Protein AF-A0A5E9AWE0-F1 (afdb_monomer_lite)

pLDDT: mean 89.51, std 15.25, range [31.47, 97.88]

Sequence (113 aa):
GQGSFLTVLKRFGDVRSPALLSFSRPGYTLTLDFPNKGERTLRLLAELDRITVEAGGAVNPYKDARMGPETFAASFPQWQRLEALRDPAFMSSFWARTAMRSEIGQGTAEAAE

Radius of gyration: 15.98 Å; chains: 1; bounding box: 42×32×37 Å

Structure (mmCIF, N/CA/C/O backbone):
data_AF-A0A5E9AWE0-F1
#
_entry.id   AF-A0A5E9AWE0-F1
#
loop_
_atom_site.group_PDB
_atom_site.id
_atom_site.type_symbol
_atom_site.label_atom_id
_atom_site.label_alt_id
_atom_site.label_comp_id
_atom_site.label_asym_id
_atom_site.label_entity_id
_atom_site.label_seq_id
_atom_site.pdbx_PDB_ins_code
_atom_site.Cartn_x
_atom_site.Cartn_y
_atom_site.Cartn_z
_atom_site.occupancy
_atom_site.B_iso_or_equiv
_atom_site.auth_seq_id
_atom_site.auth_comp_id
_atom_site.auth_asym_id
_atom_site.auth_atom_id
_atom_site.pdbx_PDB_model_num
ATOM 1 N N . GLY A 1 1 ? -13.180 -1.366 19.970 1.00 74.06 1 GLY A N 1
ATOM 2 C CA . GLY A 1 1 ? -12.560 -0.845 18.732 1.00 74.06 1 GLY A CA 1
ATOM 3 C C . GLY A 1 1 ? -12.381 0.663 18.798 1.00 74.06 1 GLY A C 1
ATOM 4 O O . GLY A 1 1 ? -12.654 1.246 19.844 1.00 74.06 1 GLY A O 1
ATOM 5 N N . GLN A 1 2 ? -11.898 1.282 17.719 1.00 88.19 2 GLN A N 1
ATOM 6 C CA . GLN A 1 2 ? -11.947 2.735 17.493 1.00 88.19 2 GLN A CA 1
ATOM 7 C C . GLN A 1 2 ? -13.000 3.017 16.409 1.00 88.19 2 GLN A C 1
ATOM 9 O O . GLN A 1 2 ? -13.158 2.194 15.512 1.00 88.19 2 GLN A O 1
ATOM 14 N N . GLY A 1 3 ? -13.742 4.121 16.509 1.00 84.38 3 GLY A N 1
ATOM 15 C CA . GLY A 1 3 ? -14.725 4.497 15.487 1.00 84.38 3 GLY A CA 1
ATOM 16 C C . GLY A 1 3 ? -14.053 5.172 14.292 1.00 84.38 3 GLY A C 1
ATOM 17 O O . GLY A 1 3 ? -13.194 6.027 14.499 1.00 84.38 3 GLY A O 1
ATOM 18 N N . SER A 1 4 ? -14.460 4.794 13.079 1.00 89.56 4 SER A N 1
ATOM 19 C CA . SER A 1 4 ? -14.046 5.433 11.825 1.00 89.56 4 SER A CA 1
ATOM 20 C C . SER A 1 4 ? -15.169 6.331 11.316 1.00 89.56 4 SER A C 1
ATOM 22 O O . SER A 1 4 ? -16.158 5.835 10.773 1.00 89.56 4 SER A O 1
ATOM 24 N N . PHE A 1 5 ? -15.058 7.642 11.545 1.00 86.75 5 PHE A N 1
ATOM 25 C CA . PHE A 1 5 ? -16.129 8.582 11.192 1.00 86.75 5 PHE A CA 1
ATOM 26 C C . PHE A 1 5 ? -16.250 8.758 9.674 1.00 86.75 5 PHE A C 1
ATOM 28 O O . PHE A 1 5 ? -17.353 8.751 9.134 1.00 86.75 5 PHE A O 1
ATOM 35 N N . LEU A 1 6 ? -15.114 8.837 8.976 1.00 91.31 6 LEU A N 1
ATOM 36 C CA . LEU A 1 6 ? -15.064 8.812 7.519 1.00 91.31 6 LEU A CA 1
ATOM 37 C C . LEU A 1 6 ? -14.763 7.388 7.062 1.00 91.31 6 LEU A C 1
ATOM 39 O O . LEU A 1 6 ? -13.662 6.880 7.250 1.00 91.31 6 LEU A O 1
ATOM 43 N N . THR A 1 7 ? -15.760 6.740 6.466 1.00 95.12 7 THR A N 1
ATOM 44 C CA . THR A 1 7 ? -15.635 5.375 5.953 1.00 95.12 7 THR A CA 1
ATOM 45 C C . THR A 1 7 ? -16.094 5.329 4.504 1.00 95.12 7 THR A C 1
ATOM 47 O O . THR A 1 7 ? -17.203 5.755 4.187 1.00 95.12 7 THR A O 1
ATOM 50 N N . VAL A 1 8 ? -15.246 4.795 3.624 1.00 96.06 8 VAL A N 1
ATOM 51 C CA . VAL A 1 8 ? -15.560 4.619 2.201 1.00 96.06 8 VAL A CA 1
ATOM 52 C C . VAL A 1 8 ? -15.447 3.148 1.840 1.00 96.06 8 VAL A C 1
ATOM 54 O O . VAL A 1 8 ? -14.389 2.547 2.007 1.00 96.06 8 VAL A O 1
ATOM 57 N N . LEU A 1 9 ? -16.524 2.590 1.293 1.00 96.88 9 LEU A N 1
ATOM 58 C CA . LEU A 1 9 ? -16.545 1.270 0.676 1.00 96.88 9 LEU A CA 1
ATOM 59 C C . LEU A 1 9 ? -16.775 1.438 -0.824 1.00 96.88 9 LEU A C 1
ATOM 61 O O . LEU A 1 9 ? -17.740 2.073 -1.245 1.00 96.88 9 LEU A O 1
ATOM 65 N N . LYS A 1 10 ? -15.895 0.858 -1.636 1.00 96.12 10 LYS A N 1
ATOM 66 C CA . LYS A 1 10 ? -16.021 0.871 -3.095 1.00 96.12 10 LYS A CA 1
ATOM 67 C C . LYS A 1 10 ? -15.774 -0.522 -3.650 1.00 96.12 10 LYS A C 1
ATOM 69 O O . LYS A 1 10 ? -14.859 -1.212 -3.214 1.00 96.12 10 LYS A O 1
ATOM 74 N N . ARG A 1 11 ? -16.563 -0.920 -4.646 1.00 97.25 11 ARG A N 1
ATOM 75 C CA . ARG A 1 11 ? -16.305 -2.123 -5.441 1.00 97.25 11 ARG A CA 1
ATOM 76 C C . ARG A 1 11 ? -15.414 -1.765 -6.630 1.00 97.25 11 ARG A C 1
ATOM 78 O O . ARG A 1 11 ? -15.721 -0.829 -7.370 1.00 97.25 11 ARG A O 1
ATOM 85 N N . PHE A 1 12 ? -14.308 -2.479 -6.798 1.00 96.38 12 PHE A N 1
ATOM 86 C CA . PHE A 1 12 ? -13.513 -2.420 -8.020 1.00 96.38 12 PHE A CA 1
ATOM 87 C C . PHE A 1 12 ? -14.146 -3.299 -9.102 1.00 96.38 12 PHE A C 1
ATOM 89 O O . PHE A 1 12 ? -14.774 -4.313 -8.800 1.00 96.38 12 PHE A O 1
ATOM 96 N N . GLY A 1 13 ? -14.000 -2.875 -10.358 1.00 95.06 13 GLY A N 1
ATOM 97 C CA . GLY A 1 13 ? -14.382 -3.681 -11.515 1.00 95.06 13 GLY A CA 1
ATOM 98 C C . GLY A 1 13 ? -13.310 -4.706 -11.879 1.00 95.06 13 GLY A C 1
ATOM 99 O O . GLY A 1 13 ? -12.257 -4.777 -11.246 1.00 95.06 13 GLY A O 1
ATOM 100 N N . ASP A 1 14 ? -13.570 -5.449 -12.951 1.00 95.50 14 ASP A N 1
ATOM 101 C CA . ASP A 1 14 ? -12.762 -6.619 -13.316 1.00 95.50 14 ASP A CA 1
ATOM 102 C C . ASP A 1 14 ? -11.654 -6.317 -14.340 1.00 95.50 14 ASP A C 1
ATOM 104 O O . ASP A 1 14 ? -10.884 -7.197 -14.726 1.00 95.50 14 ASP A O 1
ATOM 108 N N . VAL A 1 15 ? -11.532 -5.059 -14.777 1.00 94.38 15 VAL A N 1
ATOM 109 C CA . VAL A 1 15 ? -10.480 -4.634 -15.709 1.00 94.38 15 VAL A CA 1
ATOM 110 C C . VAL A 1 15 ? -9.131 -4.631 -14.993 1.00 94.38 15 VAL A C 1
ATOM 112 O O . VAL A 1 15 ? -8.871 -3.804 -14.116 1.00 94.38 15 VAL A O 1
ATOM 115 N N . ARG A 1 16 ? -8.248 -5.547 -15.395 1.00 90.50 16 ARG A N 1
ATOM 116 C CA . ARG A 1 16 ? -6.895 -5.651 -14.848 1.00 90.50 16 ARG A CA 1
ATOM 117 C C . ARG A 1 16 ? -6.001 -4.527 -15.373 1.00 90.50 16 ARG A C 1
ATOM 119 O O . ARG A 1 16 ? -5.854 -4.344 -16.577 1.00 90.50 16 ARG A O 1
ATOM 126 N N . SER A 1 17 ? -5.342 -3.820 -14.459 1.00 92.50 17 SER A N 1
ATOM 127 C CA . SER A 1 17 ? -4.275 -2.875 -14.798 1.00 92.50 17 SER A CA 1
ATOM 128 C C . SER A 1 17 ? -2.990 -3.622 -15.199 1.00 92.50 17 SER A C 1
ATOM 130 O O . SER A 1 17 ? -2.639 -4.601 -14.536 1.00 92.50 17 SER A O 1
ATOM 132 N N . PRO A 1 18 ? -2.251 -3.164 -16.228 1.00 92.56 18 PRO A N 1
ATOM 133 C CA . PRO A 1 18 ? -0.976 -3.771 -16.620 1.00 92.56 18 PRO A CA 1
ATOM 134 C C . PRO A 1 18 ? 0.187 -3.418 -15.674 1.00 92.56 18 PRO A C 1
ATOM 136 O O . PRO A 1 18 ? 1.274 -3.972 -15.813 1.00 92.56 18 PRO A O 1
ATOM 139 N N . ALA A 1 19 ? -0.006 -2.491 -14.728 1.00 93.62 19 ALA A N 1
ATOM 140 C CA . ALA A 1 19 ? 1.051 -2.044 -13.827 1.00 93.62 19 ALA A CA 1
ATOM 141 C C . ALA A 1 19 ? 1.437 -3.128 -12.802 1.00 93.62 19 ALA A C 1
ATOM 143 O O . ALA A 1 19 ? 0.572 -3.689 -12.128 1.00 93.62 19 ALA A O 1
ATOM 144 N N . LEU A 1 20 ? 2.745 -3.355 -12.627 1.00 94.69 20 LEU A N 1
ATOM 145 C CA . LEU A 1 20 ? 3.303 -4.379 -11.725 1.00 94.69 20 LEU A CA 1
ATOM 146 C C . LEU A 1 20 ? 2.904 -4.179 -10.252 1.00 94.69 20 LEU A C 1
ATOM 148 O O . LEU A 1 20 ? 2.740 -5.149 -9.519 1.00 94.69 20 LEU A O 1
ATOM 152 N N . LEU A 1 21 ? 2.719 -2.924 -9.830 1.00 94.69 21 LEU A N 1
ATOM 153 C CA . LEU A 1 21 ? 2.312 -2.554 -8.469 1.00 94.69 21 LEU A CA 1
ATOM 154 C C . LEU A 1 21 ? 0.872 -2.028 -8.402 1.00 94.69 21 LEU A C 1
ATOM 156 O O . LEU A 1 21 ? 0.559 -1.151 -7.598 1.00 94.69 21 LEU A O 1
ATOM 160 N N . SER A 1 22 ? -0.020 -2.505 -9.275 1.00 94.56 22 SER A N 1
ATOM 161 C CA . SER A 1 22 ? -1.407 -2.046 -9.229 1.00 94.56 22 SER A CA 1
ATOM 162 C C . SER A 1 22 ? -2.094 -2.461 -7.924 1.00 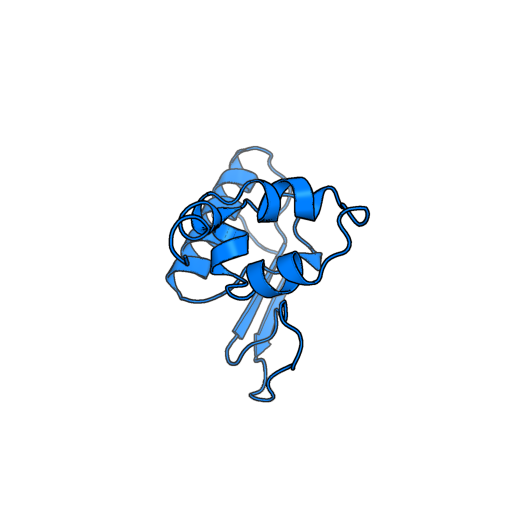94.56 22 SER A C 1
ATOM 164 O O . SER A 1 22 ? -2.132 -3.636 -7.556 1.00 94.56 22 SER A O 1
ATOM 166 N N . PHE A 1 23 ? -2.655 -1.483 -7.213 1.00 94.56 23 PHE A N 1
ATOM 167 C CA . PHE A 1 23 ? -3.453 -1.728 -6.011 1.00 94.56 23 PHE A CA 1
ATOM 168 C C . PHE A 1 23 ? -4.819 -2.330 -6.363 1.00 94.56 23 PHE A C 1
ATOM 170 O O . PHE A 1 23 ? -5.252 -3.308 -5.749 1.00 94.56 23 PHE A O 1
ATOM 177 N N . SER A 1 24 ? -5.485 -1.759 -7.370 1.00 93.12 24 SER A N 1
ATOM 178 C CA . SER A 1 24 ? -6.829 -2.154 -7.778 1.00 93.12 24 SER A CA 1
ATOM 179 C C . SER A 1 24 ? -6.868 -3.586 -8.301 1.00 93.12 24 SER A C 1
ATOM 181 O O . SER A 1 24 ? -6.103 -3.973 -9.182 1.00 93.12 24 SER A O 1
ATOM 183 N N . ARG A 1 25 ? -7.810 -4.355 -7.761 1.00 92.56 25 ARG A N 1
ATOM 184 C CA . ARG A 1 25 ? -8.074 -5.760 -8.079 1.00 92.56 25 ARG A CA 1
ATOM 185 C C . ARG A 1 25 ? -9.565 -6.044 -7.879 1.00 92.56 25 ARG A C 1
ATOM 187 O O . ARG A 1 25 ? -10.178 -5.324 -7.085 1.00 92.56 25 ARG A O 1
ATOM 194 N N . PRO A 1 26 ? -10.144 -7.048 -8.559 1.00 94.94 26 PRO A N 1
ATOM 195 C CA . PRO A 1 26 ? -11.540 -7.426 -8.357 1.00 94.94 26 PRO A CA 1
ATOM 196 C C . PRO A 1 26 ? -11.855 -7.621 -6.871 1.00 94.94 26 PRO A C 1
ATOM 198 O O . PRO A 1 26 ? -11.089 -8.261 -6.151 1.00 94.94 26 PRO A O 1
ATOM 201 N N . GLY A 1 27 ? -12.964 -7.045 -6.407 1.00 95.12 27 GLY A N 1
ATOM 202 C CA . GLY A 1 27 ? -13.364 -7.092 -5.001 1.00 95.12 27 GLY A CA 1
ATOM 203 C C . GLY A 1 27 ? -13.726 -5.721 -4.438 1.00 95.12 27 GLY A C 1
ATOM 204 O O . GLY A 1 27 ? -14.137 -4.814 -5.166 1.00 95.12 27 GLY A O 1
ATOM 205 N N . TYR A 1 28 ? -13.595 -5.580 -3.121 1.00 96.31 28 TYR A N 1
ATOM 206 C CA . TYR A 1 28 ? -13.943 -4.361 -2.397 1.00 96.31 28 TYR A CA 1
ATOM 207 C C . TYR A 1 28 ? -12.698 -3.685 -1.828 1.00 96.31 28 TYR A C 1
ATOM 209 O O . TYR A 1 28 ? -11.784 -4.343 -1.342 1.00 96.31 28 TYR A O 1
ATOM 217 N N . THR A 1 29 ? -12.694 -2.357 -1.851 1.00 95.75 29 THR A N 1
ATOM 218 C CA . THR A 1 29 ? -11.755 -1.525 -1.101 1.00 95.75 29 THR A CA 1
ATOM 219 C C . THR A 1 29 ? -12.502 -0.830 0.023 1.00 95.75 29 THR A C 1
ATOM 221 O O . THR A 1 29 ? -13.579 -0.269 -0.191 1.00 95.75 29 THR A O 1
ATOM 224 N N . LEU A 1 30 ? -11.905 -0.847 1.209 1.00 96.06 30 LEU A N 1
ATOM 225 C CA . LEU A 1 30 ? -12.402 -0.181 2.402 1.00 96.06 30 LEU A CA 1
ATOM 226 C C . LEU A 1 30 ? -11.360 0.845 2.848 1.00 96.06 30 LEU A C 1
ATOM 228 O O . LEU A 1 30 ? -10.182 0.528 2.980 1.00 96.06 30 LEU A O 1
ATOM 232 N N . THR A 1 31 ? -11.779 2.088 3.047 1.00 95.25 31 THR A N 1
ATOM 233 C CA . THR A 1 31 ? -10.952 3.150 3.629 1.00 95.25 31 THR A CA 1
ATOM 234 C C . THR A 1 31 ? -11.578 3.571 4.944 1.00 95.25 31 THR A C 1
ATOM 236 O O . THR A 1 31 ? -12.772 3.869 4.986 1.00 95.25 31 THR A O 1
ATOM 239 N N . LEU A 1 32 ? -10.767 3.565 5.998 1.00 94.56 32 LEU A N 1
ATOM 240 C CA . LEU A 1 32 ? -11.154 3.898 7.362 1.00 94.56 32 LEU A CA 1
ATOM 241 C C . LEU A 1 32 ? -10.261 5.031 7.858 1.00 94.56 32 LEU A C 1
ATOM 243 O O . LEU A 1 32 ? -9.058 5.015 7.597 1.00 94.56 32 LEU A O 1
ATOM 247 N N . ASP A 1 33 ? -10.842 5.981 8.580 1.00 93.81 33 ASP A N 1
ATOM 248 C CA . ASP A 1 33 ? -10.133 7.116 9.159 1.00 93.81 33 ASP A CA 1
ATOM 249 C C . ASP A 1 33 ? -10.220 7.076 10.686 1.00 93.81 33 ASP A C 1
ATOM 251 O O . ASP A 1 33 ? -11.302 7.162 11.272 1.00 93.81 33 ASP A O 1
ATOM 255 N N . PHE A 1 34 ? -9.069 6.925 11.341 1.00 93.88 34 PHE A N 1
ATOM 256 C CA . PHE A 1 34 ? -8.979 6.800 12.793 1.00 93.88 34 PHE A CA 1
ATOM 257 C C . PHE A 1 34 ? -8.228 7.993 13.390 1.00 93.88 34 PHE A C 1
ATOM 259 O O . PHE A 1 34 ? -7.106 8.277 12.966 1.00 93.88 34 PHE A O 1
ATOM 266 N N . PRO A 1 35 ? -8.759 8.639 14.448 1.00 94.44 35 PRO A N 1
ATOM 267 C CA . PRO A 1 35 ? -7.988 9.609 15.214 1.00 94.44 35 PRO A CA 1
ATOM 268 C C . PRO A 1 35 ? -6.700 8.977 15.747 1.00 94.44 35 PRO A C 1
ATOM 270 O O . PRO A 1 35 ? -6.731 7.896 16.339 1.00 94.44 35 PRO A O 1
ATOM 273 N N . ASN A 1 36 ? -5.566 9.661 15.595 1.00 94.12 36 ASN A N 1
ATOM 274 C CA . ASN A 1 36 ? -4.289 9.136 16.065 1.00 94.12 36 ASN A CA 1
ATOM 275 C C . ASN A 1 36 ? -4.194 9.174 17.602 1.00 94.12 36 ASN A C 1
ATOM 277 O O . ASN A 1 36 ? -3.790 10.168 18.198 1.00 94.12 36 ASN A O 1
ATOM 281 N N . LYS A 1 37 ? -4.534 8.055 18.246 1.00 96.00 37 LYS A N 1
ATOM 282 C CA . LYS A 1 37 ? -4.378 7.821 19.696 1.00 96.00 37 LYS A CA 1
ATOM 283 C C . LYS A 1 37 ? -3.048 7.142 20.067 1.00 96.00 37 LYS A C 1
ATOM 285 O O . LYS A 1 37 ? -3.001 6.360 21.019 1.00 96.00 37 LYS A O 1
ATOM 290 N N . GLY A 1 38 ? -1.997 7.364 19.276 1.00 96.44 38 GLY A N 1
ATOM 291 C CA . GLY A 1 38 ? -0.672 6.774 19.469 1.00 96.44 38 GLY A CA 1
ATOM 292 C C . GLY A 1 38 ? -0.669 5.256 19.289 1.00 96.44 38 GLY A C 1
ATOM 293 O O . GLY A 1 38 ? -1.329 4.719 18.396 1.00 96.44 38 GLY A O 1
ATOM 294 N N . GLU A 1 39 ? 0.035 4.555 20.175 1.00 96.94 39 GLU A N 1
ATOM 295 C CA . GLU A 1 39 ? 0.295 3.112 20.090 1.00 96.94 39 GLU A CA 1
ATOM 296 C C . GLU A 1 39 ? -0.979 2.259 19.937 1.00 96.94 39 GLU A C 1
ATOM 298 O O . GLU A 1 39 ? -1.014 1.278 19.198 1.00 96.94 39 GLU A O 1
ATOM 303 N N . ARG A 1 40 ? -2.091 2.667 20.560 1.00 96.75 40 ARG A N 1
ATOM 304 C CA . ARG A 1 40 ? -3.379 1.970 20.407 1.00 96.75 40 ARG A CA 1
ATOM 305 C C . ARG A 1 40 ? -3.884 1.970 18.959 1.00 96.75 40 ARG A C 1
ATOM 307 O O . ARG A 1 40 ? -4.548 1.021 18.546 1.00 96.75 40 ARG A O 1
ATOM 314 N N . THR A 1 41 ? -3.612 3.033 18.209 1.00 96.06 41 THR A N 1
ATOM 315 C CA . THR A 1 41 ? -3.974 3.150 16.788 1.00 96.06 41 THR A CA 1
ATOM 316 C C . THR A 1 41 ? -3.012 2.358 15.930 1.00 96.06 41 THR A C 1
ATOM 318 O O . THR A 1 41 ? -3.459 1.643 15.044 1.00 96.06 41 THR A O 1
ATOM 321 N N . LEU A 1 42 ? -1.717 2.391 16.247 1.00 95.81 42 LEU A N 1
ATOM 322 C CA . LEU A 1 42 ? -0.710 1.614 15.525 1.00 95.81 42 LEU A CA 1
ATOM 323 C C . LEU A 1 42 ? -0.968 0.105 15.615 1.00 95.81 42 LEU A C 1
ATOM 325 O O . LEU A 1 42 ? -0.904 -0.571 14.590 1.00 95.81 42 LEU A O 1
ATOM 329 N N . ARG A 1 43 ? -1.350 -0.407 16.793 1.00 96.88 43 ARG A N 1
ATOM 330 C CA . ARG A 1 43 ? -1.760 -1.813 16.954 1.00 96.88 43 ARG A CA 1
ATOM 331 C C . ARG A 1 43 ? -3.015 -2.164 16.162 1.00 96.88 43 ARG A C 1
ATOM 333 O O . ARG A 1 43 ? -3.079 -3.235 15.574 1.00 96.88 43 ARG A O 1
ATOM 340 N N . LEU A 1 44 ? -4.007 -1.269 16.137 1.00 96.38 44 LEU A N 1
ATOM 341 C CA . LEU A 1 44 ? -5.216 -1.476 15.337 1.00 96.38 44 LEU A CA 1
ATOM 342 C C . LEU A 1 44 ? -4.884 -1.543 13.842 1.00 96.38 44 LEU A C 1
ATOM 344 O O . LEU A 1 44 ? -5.377 -2.428 13.157 1.00 96.38 44 LEU A O 1
ATOM 348 N N . LEU A 1 45 ? -4.049 -0.629 13.345 1.00 95.88 45 LEU A N 1
ATOM 349 C CA . LEU A 1 45 ? -3.647 -0.615 11.939 1.00 95.88 45 LEU A CA 1
ATOM 350 C C . LEU A 1 45 ? -2.857 -1.878 11.577 1.00 95.88 45 LEU A C 1
ATOM 352 O O . LEU A 1 45 ? -3.158 -2.486 10.561 1.00 95.88 45 LEU A O 1
ATOM 356 N N . ALA A 1 46 ? -1.940 -2.332 12.439 1.00 96.19 46 ALA A N 1
ATOM 357 C CA . ALA A 1 46 ? -1.203 -3.581 12.222 1.00 96.19 46 ALA A CA 1
ATOM 358 C C . ALA A 1 46 ? -2.129 -4.805 12.125 1.00 96.19 46 ALA A C 1
ATOM 360 O O . ALA A 1 46 ? -1.930 -5.670 11.277 1.00 96.19 46 ALA A O 1
ATOM 361 N N . GLU A 1 47 ? -3.167 -4.858 12.958 1.00 97.06 47 GLU A N 1
ATOM 362 C CA . GLU A 1 47 ? -4.157 -5.933 12.908 1.00 97.06 47 GLU A CA 1
ATOM 363 C C . GLU A 1 47 ? -5.002 -5.886 11.626 1.00 97.06 47 GLU A C 1
ATOM 365 O O . GLU A 1 47 ? -5.274 -6.919 11.018 1.00 97.06 47 GLU A O 1
ATOM 370 N N . LEU A 1 48 ? -5.382 -4.688 11.170 1.00 96.44 48 LEU A N 1
ATOM 371 C CA . LEU A 1 48 ? -6.092 -4.512 9.900 1.00 96.44 48 LEU A CA 1
ATOM 372 C C . LEU A 1 48 ? -5.218 -4.891 8.698 1.00 96.44 48 LEU A C 1
ATOM 374 O O . LEU A 1 48 ? -5.720 -5.528 7.770 1.00 96.44 48 LEU A O 1
ATOM 378 N N . ASP A 1 49 ? -3.927 -4.546 8.725 1.00 96.50 49 ASP A N 1
ATOM 379 C CA . ASP A 1 49 ? -2.950 -4.953 7.710 1.00 96.50 49 ASP A CA 1
ATOM 380 C C . ASP A 1 49 ? -2.891 -6.490 7.627 1.00 96.50 49 ASP A C 1
ATOM 382 O 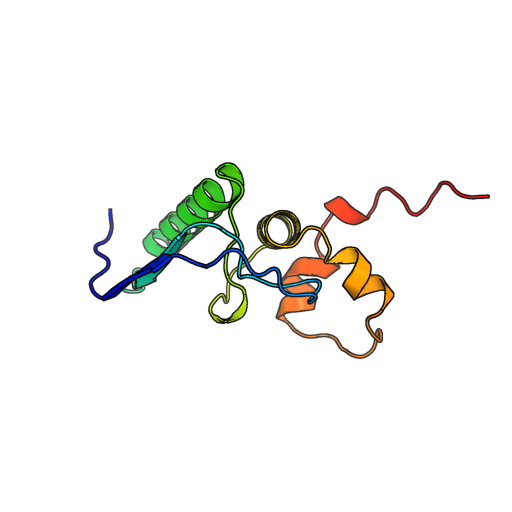O . ASP A 1 49 ? -3.018 -7.059 6.540 1.00 96.50 49 ASP A O 1
ATOM 386 N N . ARG A 1 50 ? -2.789 -7.167 8.783 1.00 97.25 50 ARG A N 1
ATOM 387 C CA . ARG A 1 50 ? -2.760 -8.635 8.894 1.00 97.25 50 ARG A CA 1
ATOM 388 C C . ARG A 1 50 ? -4.024 -9.283 8.329 1.00 97.25 50 ARG A C 1
ATOM 390 O O . ARG A 1 50 ? -3.923 -10.123 7.440 1.00 97.25 50 ARG A O 1
ATOM 397 N N . ILE A 1 51 ? -5.205 -8.850 8.779 1.00 97.88 51 ILE A N 1
ATOM 398 C CA . ILE A 1 51 ? -6.500 -9.363 8.293 1.00 97.88 51 ILE A CA 1
ATOM 399 C C . ILE A 1 51 ? -6.623 -9.183 6.776 1.00 97.88 51 ILE A C 1
ATOM 401 O O . ILE A 1 51 ? -7.088 -10.077 6.070 1.00 97.88 51 ILE A O 1
ATOM 405 N N . THR A 1 52 ? -6.197 -8.027 6.262 1.00 96.81 52 THR A N 1
ATOM 406 C CA . THR A 1 52 ? -6.271 -7.721 4.830 1.00 96.81 52 THR A CA 1
ATOM 407 C C . THR A 1 52 ? -5.402 -8.670 4.013 1.00 96.81 52 THR A C 1
ATOM 409 O O . THR A 1 52 ? -5.857 -9.182 2.991 1.00 96.81 52 THR A O 1
ATOM 412 N N . VAL A 1 53 ? -4.167 -8.917 4.454 1.00 96.44 53 VAL A N 1
ATOM 413 C CA . VAL A 1 53 ? -3.241 -9.832 3.777 1.00 96.44 53 VAL A CA 1
ATOM 414 C C . VAL A 1 53 ? -3.717 -11.284 3.872 1.00 96.44 53 VAL A C 1
ATOM 416 O O . VAL A 1 53 ? -3.723 -11.977 2.857 1.00 96.44 53 VAL A O 1
ATOM 419 N N . GLU A 1 54 ? -4.184 -11.736 5.039 1.00 97.25 54 GLU A N 1
ATOM 420 C CA . GLU A 1 54 ? -4.721 -13.095 5.235 1.00 97.25 54 GLU A CA 1
ATOM 421 C C . GLU A 1 54 ? -5.945 -13.380 4.355 1.00 97.25 54 GLU A C 1
ATOM 423 O O . GLU A 1 54 ? -6.124 -14.497 3.876 1.00 97.25 54 GLU A O 1
ATOM 428 N N . ALA A 1 55 ? -6.759 -12.360 4.078 1.00 96.94 55 ALA A N 1
ATOM 429 C CA . ALA A 1 55 ? -7.889 -12.453 3.157 1.00 96.94 55 ALA A CA 1
ATOM 430 C C . ALA A 1 55 ? -7.489 -12.411 1.663 1.00 96.94 55 ALA A C 1
ATOM 432 O O . ALA A 1 55 ? -8.366 -12.375 0.798 1.00 96.94 55 ALA A O 1
ATOM 433 N N . GLY A 1 56 ? -6.191 -12.370 1.333 1.00 95.19 56 GLY A N 1
ATOM 434 C CA . GLY A 1 56 ? -5.691 -12.242 -0.043 1.00 95.19 56 GLY A CA 1
ATOM 435 C C . GLY A 1 56 ? -5.828 -10.830 -0.634 1.00 95.19 56 GLY A C 1
ATOM 436 O O . GLY A 1 56 ? -5.772 -10.645 -1.853 1.00 95.19 56 GLY A O 1
ATOM 437 N N . GLY A 1 57 ? -6.047 -9.825 0.215 1.00 96.31 57 GLY A N 1
ATOM 438 C CA . GLY A 1 57 ? -6.156 -8.420 -0.163 1.00 96.31 57 GLY A CA 1
ATOM 439 C C . GLY A 1 57 ? -4.802 -7.725 -0.335 1.00 96.31 57 GLY A C 1
ATOM 440 O O . GLY A 1 57 ? -3.758 -8.346 -0.516 1.00 96.31 57 GLY A O 1
ATOM 441 N N . ALA A 1 58 ? -4.822 -6.394 -0.308 1.00 96.50 58 ALA A N 1
ATOM 442 C CA . ALA A 1 58 ? -3.621 -5.570 -0.182 1.00 96.50 58 ALA A CA 1
ATOM 443 C C . ALA A 1 58 ? -3.896 -4.310 0.611 1.00 96.50 58 ALA A C 1
ATOM 445 O O . ALA A 1 58 ? -5.016 -3.799 0.631 1.00 96.50 58 ALA A O 1
ATOM 446 N N . VAL A 1 59 ? -2.816 -3.754 1.141 1.00 96.56 59 VAL A N 1
ATOM 447 C CA . VAL A 1 59 ? -2.783 -2.417 1.721 1.00 96.56 59 VAL A CA 1
ATOM 448 C C . VAL A 1 59 ? -2.296 -1.423 0.660 1.00 96.56 59 VAL A C 1
ATOM 450 O O . VAL A 1 59 ? -1.365 -1.702 -0.097 1.00 96.56 59 VAL A O 1
ATOM 453 N N . ASN A 1 60 ? -2.946 -0.260 0.563 1.00 94.38 60 ASN A N 1
ATOM 454 C CA . ASN A 1 60 ? -2.627 0.747 -0.451 1.00 94.38 60 ASN A CA 1
ATOM 455 C C . ASN A 1 60 ? -1.418 1.612 -0.030 1.00 94.38 60 ASN A C 1
ATOM 457 O O . ASN A 1 60 ? -1.543 2.379 0.924 1.00 94.38 60 ASN A O 1
ATOM 461 N N . PRO A 1 61 ? -0.287 1.592 -0.760 1.00 91.25 61 PRO A N 1
ATOM 462 C CA . PRO A 1 61 ? 0.922 2.318 -0.378 1.00 91.25 61 PRO A CA 1
ATOM 463 C C . PRO A 1 61 ? 0.787 3.839 -0.515 1.00 91.25 61 PRO A C 1
ATOM 465 O O . PRO A 1 61 ? 1.495 4.571 0.165 1.00 91.25 61 PRO A O 1
ATOM 468 N N . TYR A 1 62 ? -0.129 4.348 -1.351 1.00 86.56 62 TYR A N 1
ATOM 469 C CA . TYR A 1 62 ? -0.263 5.793 -1.597 1.00 86.56 62 TYR A CA 1
ATOM 470 C C . TYR A 1 62 ? -0.613 6.602 -0.333 1.00 86.56 62 TYR A C 1
ATOM 472 O O . TYR A 1 62 ? -0.244 7.771 -0.223 1.00 86.56 62 TYR A O 1
ATOM 480 N N . LYS A 1 63 ? -1.338 5.998 0.615 1.00 77.44 63 LYS A N 1
ATOM 481 C CA . LYS A 1 63 ? -1.749 6.649 1.871 1.00 77.44 63 LYS A CA 1
ATOM 482 C C . LYS A 1 63 ? -1.045 6.088 3.100 1.00 77.44 63 LYS A C 1
ATOM 484 O O . LYS A 1 63 ? -1.397 6.463 4.215 1.00 77.44 63 LYS A O 1
ATOM 489 N N . ASP A 1 64 ? -0.072 5.209 2.906 1.00 80.69 64 ASP A N 1
ATOM 490 C CA . ASP A 1 64 ? 0.517 4.465 4.000 1.00 80.69 64 ASP A CA 1
ATOM 491 C C . ASP A 1 64 ? 1.948 4.937 4.318 1.00 80.69 64 ASP A C 1
ATOM 493 O O . ASP A 1 64 ? 2.832 4.981 3.461 1.00 80.69 64 ASP A O 1
ATOM 497 N N . ALA A 1 65 ? 2.179 5.286 5.586 1.00 87.12 65 ALA A N 1
ATOM 498 C CA . ALA A 1 65 ? 3.474 5.745 6.095 1.00 87.12 65 ALA A CA 1
ATOM 499 C C . ALA A 1 65 ? 4.237 4.680 6.912 1.00 87.12 65 ALA A C 1
ATOM 501 O O . ALA A 1 65 ? 5.338 4.947 7.392 1.00 87.12 65 ALA A O 1
ATOM 502 N N . ARG A 1 66 ? 3.666 3.486 7.093 1.00 93.38 66 ARG A N 1
ATOM 503 C CA . ARG A 1 66 ? 4.051 2.481 8.104 1.00 93.38 66 ARG A CA 1
ATOM 504 C C . ARG A 1 66 ? 4.231 1.064 7.544 1.00 93.38 66 ARG A C 1
ATOM 506 O O . ARG A 1 66 ? 4.661 0.181 8.276 1.00 93.38 66 ARG A O 1
ATOM 513 N N . MET A 1 67 ? 3.950 0.864 6.262 1.00 94.81 67 MET A N 1
ATOM 514 C CA . MET A 1 67 ? 3.946 -0.413 5.566 1.00 94.81 67 MET A CA 1
ATOM 515 C C . MET A 1 67 ? 5.304 -1.073 5.741 1.00 94.81 67 MET A C 1
ATOM 517 O O . MET A 1 67 ? 6.343 -0.477 5.425 1.00 94.81 67 MET A O 1
ATOM 521 N N . GLY A 1 68 ? 5.258 -2.288 6.282 1.00 94.75 68 GLY A N 1
ATOM 522 C CA . GLY A 1 68 ? 6.414 -3.150 6.449 1.00 94.75 68 GLY A CA 1
ATOM 523 C C . GLY A 1 68 ? 6.736 -3.940 5.176 1.00 94.75 68 GLY A C 1
ATOM 524 O O . GLY A 1 68 ? 5.905 -4.020 4.263 1.00 94.75 68 GLY A O 1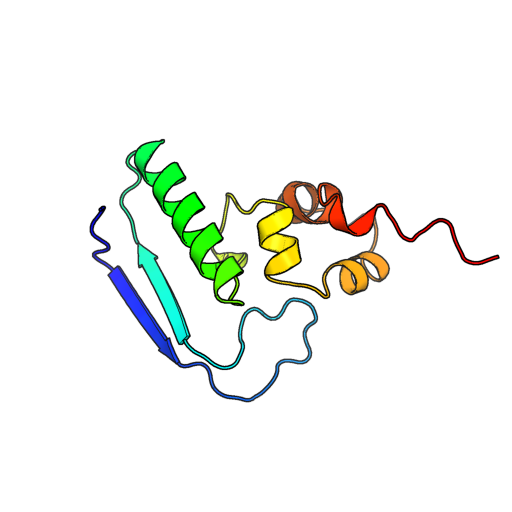
ATOM 525 N N . PRO A 1 69 ? 7.934 -4.542 5.113 1.00 95.88 69 PRO A N 1
ATOM 526 C CA . PRO A 1 69 ? 8.383 -5.325 3.963 1.00 95.88 69 PRO A CA 1
ATOM 527 C C . PRO A 1 69 ? 7.480 -6.529 3.661 1.00 95.88 69 PRO A C 1
ATOM 529 O O . PRO A 1 69 ? 7.188 -6.788 2.497 1.00 95.88 69 PRO A O 1
ATOM 532 N N . GLU A 1 70 ? 6.994 -7.231 4.686 1.00 95.69 70 GLU A N 1
ATOM 533 C CA . GLU A 1 70 ? 6.126 -8.4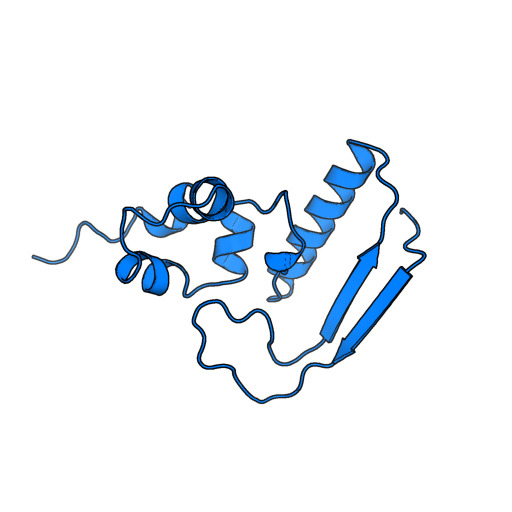07 4.530 1.00 95.69 70 GLU A CA 1
ATOM 534 C C . GLU A 1 70 ? 4.751 -8.035 3.964 1.00 95.69 70 GLU A C 1
ATOM 536 O O . GLU A 1 70 ? 4.313 -8.601 2.963 1.00 95.69 70 GLU A O 1
ATOM 541 N N 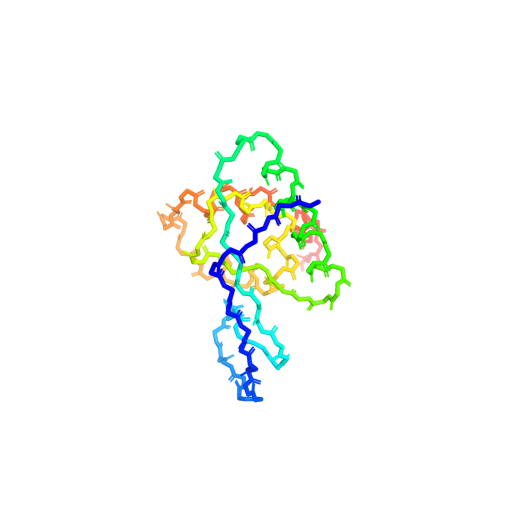. THR A 1 71 ? 4.097 -7.019 4.542 1.00 96.69 71 THR A N 1
ATOM 542 C CA . THR A 1 71 ? 2.814 -6.501 4.042 1.00 96.69 71 THR A CA 1
ATOM 543 C C . THR A 1 71 ? 2.939 -6.014 2.603 1.00 96.69 71 THR A C 1
ATOM 545 O O . THR A 1 71 ? 2.050 -6.277 1.794 1.00 96.69 71 THR A O 1
ATOM 548 N N . PHE A 1 72 ? 4.036 -5.327 2.264 1.00 97.19 72 PHE A N 1
ATOM 549 C CA . PHE A 1 72 ? 4.307 -4.886 0.897 1.00 97.19 72 PHE A CA 1
ATOM 550 C C . PHE A 1 72 ? 4.463 -6.070 -0.062 1.00 97.19 72 PHE A C 1
ATOM 552 O O . PHE A 1 72 ? 3.781 -6.110 -1.086 1.00 97.19 72 PHE A O 1
ATOM 559 N N . ALA A 1 73 ? 5.306 -7.045 0.285 1.00 96.50 73 ALA A N 1
ATOM 560 C CA . ALA A 1 73 ? 5.560 -8.215 -0.549 1.00 96.50 73 ALA A CA 1
ATOM 561 C C . ALA A 1 73 ? 4.285 -9.036 -0.793 1.00 96.50 73 ALA A C 1
ATOM 563 O O . ALA A 1 73 ? 4.016 -9.421 -1.930 1.00 96.50 73 ALA A O 1
ATOM 564 N N . ALA A 1 74 ? 3.464 -9.231 0.242 1.00 96.38 74 ALA A N 1
ATOM 565 C CA . ALA A 1 74 ? 2.181 -9.915 0.116 1.00 96.38 74 ALA A CA 1
ATOM 566 C C . ALA A 1 74 ? 1.154 -9.097 -0.692 1.00 96.38 74 ALA A C 1
ATOM 568 O O . ALA A 1 74 ? 0.405 -9.648 -1.497 1.00 96.38 74 ALA A O 1
ATOM 569 N N . SER A 1 75 ? 1.142 -7.770 -0.525 1.00 96.56 75 SER A N 1
ATOM 570 C CA . SER A 1 75 ? 0.226 -6.870 -1.240 1.00 96.56 75 SER A CA 1
ATOM 571 C C . SER A 1 75 ? 0.549 -6.744 -2.732 1.00 96.56 75 SER A C 1
ATOM 573 O O . SER A 1 75 ? -0.370 -6.552 -3.541 1.00 96.56 75 SER A O 1
ATOM 575 N N . PHE A 1 76 ? 1.835 -6.840 -3.092 1.00 96.44 76 PHE A N 1
ATOM 576 C CA . PHE A 1 76 ? 2.350 -6.636 -4.446 1.00 96.44 76 PHE A CA 1
ATOM 577 C C . PHE A 1 76 ? 3.365 -7.715 -4.861 1.00 96.44 76 PHE A C 1
ATOM 579 O O . PHE A 1 76 ? 4.545 -7.411 -5.018 1.00 96.44 76 PHE A O 1
ATOM 586 N N . PRO A 1 77 ? 2.935 -8.956 -5.142 1.00 94.19 77 PRO A N 1
ATOM 587 C CA . PRO A 1 77 ? 3.839 -10.086 -5.402 1.00 94.19 77 PRO A CA 1
ATOM 588 C C . PRO A 1 77 ? 4.779 -9.946 -6.611 1.00 94.19 77 PRO A C 1
ATOM 590 O O . PRO A 1 77 ? 5.651 -10.781 -6.808 1.00 94.19 77 PRO A O 1
ATOM 593 N N . GLN A 1 78 ? 4.588 -8.934 -7.463 1.00 95.38 78 GLN A N 1
ATOM 594 C CA . GLN A 1 78 ? 5.443 -8.669 -8.628 1.00 95.38 78 GLN A CA 1
ATOM 595 C C . GLN A 1 78 ? 6.511 -7.600 -8.355 1.00 95.38 78 GLN A C 1
ATOM 597 O O . GLN A 1 78 ? 7.161 -7.132 -9.292 1.00 95.38 78 GLN A O 1
ATOM 602 N N . TRP 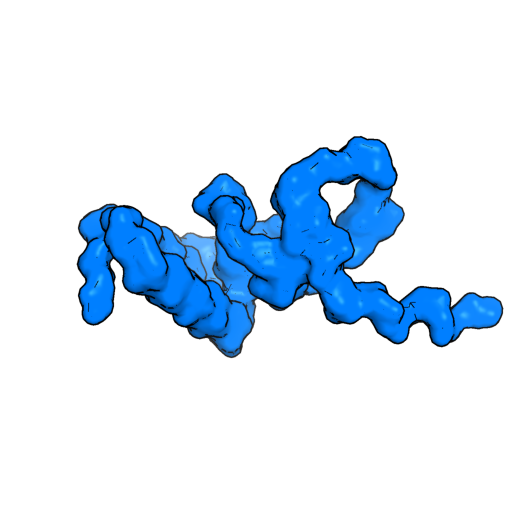A 1 79 ? 6.695 -7.181 -7.100 1.00 96.25 79 TRP A N 1
ATOM 603 C CA . TRP A 1 79 ? 7.623 -6.107 -6.752 1.00 96.25 79 TRP A CA 1
ATOM 604 C C . TRP A 1 79 ? 9.074 -6.422 -7.133 1.00 96.25 79 TRP A C 1
ATOM 606 O O . TRP A 1 79 ? 9.771 -5.515 -7.578 1.00 96.25 79 TRP A O 1
ATOM 616 N N . GLN A 1 80 ? 9.512 -7.686 -7.068 1.00 96.19 80 GLN A N 1
ATOM 617 C CA . GLN A 1 80 ? 10.865 -8.086 -7.479 1.00 96.19 80 GLN A CA 1
ATOM 618 C C . GLN A 1 80 ? 11.096 -7.861 -8.976 1.00 96.19 80 GLN A C 1
ATOM 620 O O . GLN A 1 80 ? 12.188 -7.487 -9.394 1.00 96.19 80 GLN A O 1
ATOM 625 N N . ARG A 1 81 ? 10.055 -8.037 -9.801 1.00 97.00 81 ARG A N 1
ATOM 626 C CA . ARG A 1 81 ? 10.142 -7.739 -11.234 1.00 97.00 81 ARG A CA 1
ATOM 627 C C . ARG A 1 81 ? 10.319 -6.245 -11.476 1.00 97.00 81 ARG A C 1
ATOM 629 O O . ARG A 1 81 ? 11.024 -5.875 -12.406 1.00 97.00 81 ARG A O 1
ATOM 636 N N . LEU A 1 82 ? 9.683 -5.397 -10.665 1.00 95.81 82 LEU A N 1
ATOM 637 C CA . LEU A 1 82 ? 9.932 -3.960 -10.739 1.00 95.81 82 LEU A CA 1
ATOM 638 C C . LEU A 1 82 ? 11.339 -3.620 -10.241 1.00 95.81 82 LEU A C 1
ATOM 640 O O . LEU A 1 82 ? 11.996 -2.807 -10.875 1.00 95.81 82 LEU A O 1
ATOM 644 N N . GLU A 1 83 ? 11.814 -4.253 -9.166 1.00 96.00 83 GLU A N 1
ATOM 645 C CA . GLU A 1 83 ? 13.179 -4.052 -8.664 1.00 96.00 83 GLU A CA 1
ATOM 646 C C . GLU A 1 83 ? 14.231 -4.370 -9.728 1.00 96.00 83 GLU A C 1
ATOM 648 O O . GLU A 1 83 ? 15.120 -3.561 -9.958 1.00 96.00 83 GLU A O 1
ATOM 653 N N . ALA A 1 84 ? 14.078 -5.482 -10.451 1.00 96.31 84 ALA A N 1
ATOM 654 C CA . ALA A 1 84 ? 14.982 -5.857 -11.540 1.00 96.31 84 ALA A CA 1
ATOM 655 C C . ALA A 1 84 ? 15.019 -4.841 -12.702 1.00 96.31 84 ALA A C 1
ATOM 657 O O . ALA A 1 84 ? 15.958 -4.844 -13.493 1.00 96.31 84 ALA A O 1
ATOM 658 N N . LEU A 1 85 ? 13.993 -3.992 -12.827 1.00 96.38 85 LEU A N 1
ATOM 659 C CA . LEU A 1 85 ? 13.899 -2.935 -13.839 1.00 96.38 85 LEU A CA 1
ATOM 660 C C . LEU A 1 85 ? 14.237 -1.546 -13.280 1.00 96.38 85 LEU A C 1
ATOM 662 O O . LEU A 1 85 ? 14.359 -0.592 -14.049 1.00 96.38 85 LEU A O 1
ATOM 666 N N . ARG A 1 86 ? 14.316 -1.401 -11.955 1.00 95.94 86 ARG A N 1
ATOM 667 C CA . ARG A 1 86 ? 14.523 -0.122 -11.285 1.00 95.94 86 ARG A CA 1
ATOM 668 C C . ARG A 1 86 ? 15.977 0.296 -11.460 1.00 95.94 86 ARG A C 1
ATOM 670 O O . ARG A 1 86 ? 16.892 -0.467 -11.172 1.00 95.94 86 ARG A O 1
ATOM 677 N N . ASP A 1 87 ? 16.191 1.543 -11.860 1.00 97.56 87 ASP A N 1
ATOM 678 C CA . ASP A 1 87 ? 17.517 2.150 -11.787 1.00 97.56 87 ASP A CA 1
ATOM 679 C C . ASP A 1 87 ? 17.966 2.214 -10.309 1.00 97.56 87 ASP A C 1
ATOM 681 O O . ASP A 1 87 ? 17.249 2.801 -9.488 1.00 97.56 87 ASP A O 1
ATOM 685 N N . PRO A 1 88 ? 19.132 1.647 -9.940 1.00 94.00 88 PRO A N 1
ATOM 686 C CA . PRO A 1 88 ? 19.629 1.656 -8.568 1.00 94.00 88 PRO A CA 1
ATOM 687 C C . PRO A 1 88 ? 19.660 3.041 -7.912 1.00 94.00 88 PRO A C 1
ATOM 689 O O . PRO A 1 88 ? 19.415 3.124 -6.706 1.00 94.00 88 PRO A O 1
ATOM 692 N N . ALA A 1 89 ? 19.874 4.114 -8.682 1.00 96.44 89 ALA A N 1
ATOM 693 C CA . ALA A 1 89 ? 19.865 5.492 -8.193 1.00 96.44 89 ALA A CA 1
ATOM 694 C C . ALA A 1 89 ? 18.472 5.973 -7.739 1.00 96.44 89 ALA A C 1
ATOM 696 O O . ALA A 1 89 ? 18.366 6.876 -6.906 1.00 96.44 89 ALA A O 1
ATOM 697 N N . PHE A 1 90 ? 17.388 5.366 -8.233 1.00 97.00 90 PHE A N 1
ATOM 698 C CA . PHE A 1 90 ? 16.017 5.707 -7.851 1.00 97.00 90 PHE A CA 1
ATOM 699 C C . PHE A 1 90 ? 15.637 5.009 -6.547 1.00 97.00 90 PHE A C 1
ATOM 701 O O . PHE A 1 90 ? 15.059 3.924 -6.552 1.00 97.00 90 PHE A O 1
ATOM 708 N N . MET A 1 91 ? 15.936 5.645 -5.417 1.00 95.62 91 MET A N 1
ATOM 709 C CA . MET A 1 91 ? 15.624 5.125 -4.086 1.00 95.62 91 MET A CA 1
ATOM 710 C C . MET A 1 91 ? 14.731 6.099 -3.315 1.00 95.62 91 MET A C 1
ATOM 712 O O . MET A 1 91 ? 15.124 7.226 -3.025 1.00 95.62 91 MET A O 1
ATOM 716 N N . SER A 1 92 ? 13.529 5.656 -2.941 1.00 94.50 92 SER A N 1
ATOM 717 C CA . SER A 1 92 ? 12.655 6.397 -2.022 1.00 94.50 92 SER A CA 1
ATOM 718 C C . SER A 1 92 ? 12.720 5.806 -0.615 1.00 94.50 92 SER A C 1
ATOM 720 O O . SER A 1 92 ? 13.047 4.633 -0.435 1.00 94.50 92 SER A O 1
ATOM 722 N N . SER A 1 93 ? 12.335 6.586 0.397 1.00 94.56 93 SER A N 1
ATOM 723 C CA . SER A 1 93 ? 12.217 6.084 1.775 1.00 94.56 93 SER A CA 1
ATOM 724 C C . SER A 1 93 ? 11.195 4.948 1.909 1.00 94.56 93 SER A C 1
ATOM 726 O O . SER A 1 93 ? 11.351 4.085 2.772 1.00 94.56 93 SER A O 1
ATOM 728 N N . PHE A 1 94 ? 10.167 4.922 1.051 1.00 95.12 94 PHE A N 1
ATOM 729 C CA . PHE A 1 94 ? 9.241 3.798 0.948 1.00 95.12 94 PHE A CA 1
ATOM 730 C C . PHE A 1 94 ? 9.978 2.544 0.480 1.00 95.12 94 PHE A C 1
ATOM 732 O O . PHE A 1 94 ? 9.981 1.548 1.195 1.00 95.12 94 PHE A O 1
ATOM 739 N N . TRP A 1 95 ? 10.668 2.624 -0.661 1.00 95.62 95 TRP A N 1
ATOM 740 C CA . TRP A 1 95 ? 11.373 1.486 -1.253 1.00 95.62 95 TRP A CA 1
ATOM 741 C C . TRP A 1 95 ? 12.466 0.926 -0.330 1.00 95.62 95 TRP A C 1
ATOM 743 O O . TRP A 1 95 ? 12.578 -0.285 -0.152 1.00 95.62 95 TRP A O 1
ATOM 753 N N . ALA A 1 96 ? 13.204 1.816 0.341 1.00 94.81 96 ALA A N 1
ATOM 754 C CA . ALA A 1 96 ? 14.221 1.453 1.324 1.00 94.81 96 ALA A CA 1
ATOM 755 C C . ALA A 1 96 ? 13.648 0.752 2.573 1.00 94.81 96 ALA A C 1
ATOM 757 O O . ALA A 1 96 ? 14.327 -0.076 3.178 1.00 94.81 96 ALA A O 1
ATOM 758 N N . ARG A 1 97 ? 12.417 1.081 2.992 1.00 94.69 97 ARG A N 1
ATOM 759 C CA . ARG A 1 97 ? 11.753 0.448 4.148 1.00 94.69 97 ARG A CA 1
ATOM 760 C C . ARG A 1 97 ? 11.064 -0.866 3.781 1.00 94.69 97 ARG A C 1
ATOM 762 O O . ARG A 1 97 ? 10.938 -1.725 4.649 1.00 94.69 97 ARG A O 1
ATOM 769 N N . THR A 1 98 ? 10.601 -1.004 2.540 1.00 95.62 98 THR A N 1
ATOM 770 C CA . THR A 1 98 ? 9.832 -2.162 2.077 1.00 95.62 98 THR A CA 1
ATOM 771 C C . THR A 1 98 ? 10.695 -3.111 1.251 1.00 95.62 98 THR A C 1
ATOM 773 O O . THR A 1 98 ? 11.287 -4.026 1.812 1.00 95.62 98 THR A O 1
ATOM 776 N N . ALA A 1 99 ? 10.802 -2.889 -0.058 1.00 94.75 99 ALA A N 1
ATOM 777 C CA . ALA A 1 99 ? 11.482 -3.768 -1.008 1.00 94.75 99 ALA A CA 1
ATOM 778 C C . ALA A 1 99 ? 12.904 -4.144 -0.556 1.00 94.75 99 ALA A C 1
ATOM 780 O O . ALA A 1 99 ? 13.243 -5.323 -0.512 1.00 94.75 99 ALA A O 1
ATOM 781 N N . MET A 1 100 ? 13.701 -3.165 -0.111 1.00 93.56 100 MET A N 1
ATOM 782 C CA . MET A 1 100 ? 15.098 -3.393 0.298 1.00 93.56 100 MET A CA 1
ATOM 783 C C . MET A 1 100 ? 15.259 -4.123 1.641 1.00 93.56 100 MET A C 1
ATOM 785 O O . MET A 1 100 ? 16.368 -4.513 1.995 1.00 93.56 100 MET A O 1
ATOM 789 N N . ARG A 1 101 ? 14.177 -4.285 2.410 1.00 91.62 101 ARG A N 1
ATOM 790 C CA . ARG A 1 101 ? 14.159 -5.002 3.697 1.00 91.62 101 ARG A CA 1
ATOM 791 C C . ARG A 1 101 ? 13.343 -6.291 3.640 1.00 91.62 101 ARG A C 1
ATOM 793 O O . ARG A 1 101 ? 13.063 -6.877 4.680 1.00 91.62 101 ARG A O 1
ATOM 800 N N . SER A 1 102 ? 12.907 -6.706 2.453 1.00 79.44 102 SER A N 1
ATOM 801 C CA . SER A 1 102 ? 12.138 -7.933 2.290 1.00 79.44 102 SER A CA 1
ATOM 802 C C . SER A 1 102 ? 13.066 -9.144 2.242 1.00 79.44 102 SER A C 1
ATOM 804 O O . SER A 1 102 ? 13.837 -9.309 1.300 1.00 79.44 102 SER A O 1
ATOM 806 N N . GLU A 1 103 ? 12.964 -10.018 3.244 1.00 68.44 103 GLU A N 1
ATOM 807 C CA . GLU A 1 103 ? 13.708 -11.288 3.293 1.00 68.44 103 GLU A CA 1
ATOM 808 C C . GLU A 1 103 ? 13.157 -12.327 2.298 1.00 68.44 103 GLU A C 1
ATOM 810 O O . GLU A 1 103 ? 13.867 -13.236 1.878 1.00 68.44 103 GLU A O 1
ATOM 815 N N . ILE A 1 104 ? 11.919 -12.136 1.821 1.00 59.84 104 ILE A N 1
ATOM 816 C CA . ILE A 1 104 ? 11.211 -13.026 0.880 1.00 59.84 104 ILE A CA 1
ATOM 817 C C . ILE A 1 104 ? 11.909 -13.086 -0.503 1.00 59.84 104 ILE A C 1
ATOM 819 O O . ILE A 1 104 ? 11.609 -13.956 -1.316 1.00 59.84 104 ILE A O 1
ATOM 823 N N . GLY A 1 105 ? 12.863 -12.188 -0.782 1.00 50.12 105 GLY A N 1
ATOM 824 C CA . GLY A 1 105 ? 13.628 -12.138 -2.035 1.00 50.12 105 GLY A CA 1
ATOM 825 C C . GLY A 1 105 ? 15.105 -12.543 -1.947 1.00 50.12 105 GLY A C 1
ATOM 826 O O . GLY A 1 105 ? 15.766 -12.555 -2.981 1.00 50.12 105 GLY A O 1
ATOM 827 N N . GLN A 1 106 ? 15.649 -12.867 -0.768 1.00 49.59 106 GLN A N 1
ATOM 828 C CA . GLN A 1 106 ? 17.091 -13.149 -0.624 1.00 49.59 106 GLN A CA 1
ATOM 829 C C . GLN A 1 106 ? 17.490 -14.603 -0.960 1.00 49.59 106 GLN A C 1
ATOM 831 O O . GLN A 1 106 ? 18.668 -14.934 -0.912 1.00 49.59 106 GLN A O 1
ATOM 836 N N . GLY A 1 107 ? 16.537 -15.469 -1.328 1.00 44.28 107 GLY A N 1
ATOM 837 C CA . GLY A 1 107 ? 16.749 -16.920 -1.439 1.00 44.28 107 GLY A CA 1
ATOM 838 C C . GLY A 1 107 ? 16.854 -17.535 -2.842 1.00 44.28 107 GLY A C 1
ATOM 839 O O . GLY A 1 107 ? 16.847 -18.756 -2.931 1.00 44.28 107 GLY A O 1
ATOM 840 N N . THR A 1 108 ? 16.911 -16.772 -3.941 1.00 43.59 108 THR A N 1
ATOM 841 C CA . THR A 1 108 ? 16.904 -17.377 -5.301 1.00 43.59 108 THR A CA 1
ATOM 842 C C . THR A 1 108 ? 17.966 -16.851 -6.268 1.00 43.59 108 THR A C 1
ATOM 844 O O . THR A 1 108 ? 17.863 -17.101 -7.465 1.00 43.59 108 THR A O 1
ATOM 847 N N . ALA A 1 109 ? 18.991 -16.139 -5.792 1.00 44.22 109 ALA A N 1
ATOM 848 C CA . ALA A 1 109 ? 20.099 -15.693 -6.650 1.00 44.22 109 ALA A CA 1
ATOM 849 C C . ALA A 1 109 ? 21.291 -16.677 -6.714 1.00 44.22 109 ALA A C 1
ATOM 851 O O . ALA A 1 109 ? 22.205 -16.456 -7.499 1.00 44.22 109 ALA A O 1
ATOM 852 N N . GLU A 1 110 ? 21.274 -17.777 -5.951 1.00 39.12 110 GLU A N 1
ATOM 853 C CA . GLU A 1 110 ? 22.302 -18.834 -5.980 1.00 39.12 110 GLU A CA 1
ATOM 854 C C . GLU A 1 110 ? 21.722 -20.162 -6.500 1.00 39.12 110 GLU A C 1
ATOM 856 O O . GLU A 1 110 ? 21.587 -21.115 -5.744 1.00 39.12 110 GLU A O 1
ATOM 861 N N . ALA A 1 111 ? 21.308 -20.227 -7.769 1.00 35.84 111 ALA A N 1
ATOM 862 C CA . ALA A 1 111 ? 21.177 -21.489 -8.521 1.00 35.84 111 ALA A CA 1
ATOM 863 C C . ALA A 1 111 ? 20.764 -21.217 -9.977 1.00 35.84 111 ALA A C 1
ATOM 865 O O . ALA A 1 111 ? 19.637 -21.494 -10.386 1.00 35.84 111 ALA A O 1
ATOM 866 N N . ALA A 1 112 ? 21.679 -20.667 -10.766 1.00 31.47 112 ALA A N 1
ATOM 867 C CA . ALA A 1 112 ? 21.710 -20.889 -12.207 1.00 31.47 112 ALA A CA 1
ATOM 868 C C . ALA A 1 112 ? 23.158 -20.678 -12.659 1.00 31.47 112 ALA A C 1
ATOM 870 O O . ALA A 1 112 ? 23.628 -19.545 -12.748 1.00 31.47 112 ALA A O 1
ATOM 871 N N . GLU A 1 113 ? 23.849 -21.806 -12.804 1.00 36.44 113 GLU A N 1
ATOM 872 C CA . GLU A 1 113 ? 25.093 -21.967 -13.562 1.00 36.44 113 GLU A CA 1
ATOM 873 C C . GLU A 1 113 ? 24.916 -21.517 -15.021 1.00 36.44 113 GLU A C 1
ATOM 875 O O . GLU A 1 113 ? 23.812 -21.738 -15.578 1.00 36.44 113 GLU A O 1
#

Foldseek 3Di:
DFDFPDKDKDAADPDDDPDQLDQTHGDIDIDGDGDCPDPVVVVVVVVVLVVQLVVQHADDPVPDPDDAQVRSCSSRVSVVVVVVVDDPVDDDPVCCRHVVPHPVPPPPPPDDD

Secondary structure (DSSP, 8-state):
----SSEEEEEE-S-----TT----SEEEEEE-----THHHHHHHHHHHHHHHHTT----GGG-S---HHHHHHH-TTHHHHHTTS-TT---HHHHHTGGG-GGGTTSSS---